Protein AF-A0A350X404-F1 (afdb_monomer_lite)

Structure (mmCIF, N/CA/C/O backbone):
data_AF-A0A350X404-F1
#
_entry.id   AF-A0A350X404-F1
#
loop_
_atom_site.group_PDB
_atom_site.id
_atom_site.type_symbol
_atom_site.label_atom_id
_atom_site.label_alt_id
_atom_site.label_comp_id
_atom_site.label_asym_id
_atom_site.label_entity_id
_atom_site.label_seq_id
_atom_site.pdbx_PDB_ins_code
_atom_site.Cartn_x
_atom_site.Cartn_y
_atom_site.Cartn_z
_atom_site.occupancy
_atom_site.B_iso_or_equiv
_atom_site.auth_seq_id
_atom_site.auth_comp_id
_atom_site.auth_asym_id
_atom_site.auth_atom_id
_atom_site.pdbx_PDB_model_num
ATOM 1 N N . MET A 1 1 ? -2.027 -9.258 37.786 1.00 50.06 1 MET A N 1
ATOM 2 C CA . MET A 1 1 ? -1.997 -10.696 37.434 1.00 50.06 1 MET A CA 1
ATOM 3 C C . MET A 1 1 ? -3.186 -11.003 36.528 1.00 50.06 1 MET A C 1
ATOM 5 O O . MET A 1 1 ? -4.304 -10.999 37.023 1.00 50.06 1 MET A O 1
ATOM 9 N N . LYS A 1 2 ? -2.981 -11.214 35.217 1.00 53.06 2 LYS A N 1
ATOM 10 C CA . LYS A 1 2 ? -4.030 -11.774 34.342 1.00 53.06 2 LYS A CA 1
ATOM 11 C C . LYS A 1 2 ? -4.307 -13.204 34.809 1.00 53.06 2 LYS A C 1
ATOM 13 O O . LYS A 1 2 ? -3.400 -14.031 34.846 1.00 53.06 2 LYS A O 1
ATOM 18 N N . THR A 1 3 ? -5.520 -13.465 35.278 1.00 65.88 3 THR A N 1
ATOM 19 C CA . THR A 1 3 ? -5.913 -14.762 35.831 1.00 65.88 3 THR A CA 1
ATOM 20 C C . THR A 1 3 ? -6.013 -15.766 34.684 1.00 65.88 3 THR A C 1
ATOM 22 O O . THR A 1 3 ? -6.766 -15.527 33.748 1.00 65.88 3 THR A O 1
ATOM 25 N N . GLN A 1 4 ? -5.325 -16.909 34.757 1.00 71.44 4 GLN A N 1
ATOM 26 C CA . GLN A 1 4 ? -5.387 -17.966 33.727 1.00 71.44 4 GLN A CA 1
ATOM 27 C C . GLN A 1 4 ? -6.828 -18.405 33.389 1.00 71.44 4 GLN A C 1
ATOM 29 O O . GLN A 1 4 ? -7.109 -18.836 32.275 1.00 71.44 4 GLN A O 1
ATOM 34 N N . LYS A 1 5 ? -7.769 -18.243 34.332 1.00 70.50 5 LYS A N 1
ATOM 35 C CA . LYS A 1 5 ? -9.211 -18.446 34.115 1.00 70.50 5 LYS A CA 1
ATOM 36 C C . LYS A 1 5 ? -9.834 -17.436 33.142 1.00 70.50 5 LYS A C 1
ATOM 38 O O . LYS A 1 5 ? -10.716 -17.814 32.383 1.00 70.50 5 LYS A O 1
ATOM 43 N N . TYR A 1 6 ? -9.380 -16.183 33.139 1.00 71.88 6 TYR A N 1
ATOM 44 C CA . TYR A 1 6 ? -9.849 -15.147 32.213 1.00 71.88 6 TYR A CA 1
ATOM 45 C C . TYR A 1 6 ? -9.406 -15.458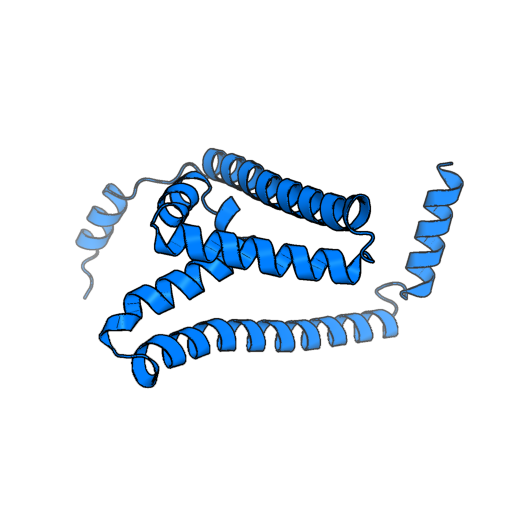 30.777 1.00 71.88 6 TYR A C 1
ATOM 47 O O . TYR A 1 6 ? -10.224 -15.445 29.860 1.00 71.88 6 TYR A O 1
ATOM 55 N N . ASP A 1 7 ? -8.151 -15.878 30.599 1.00 72.56 7 ASP A N 1
ATOM 56 C CA . ASP A 1 7 ? -7.623 -16.290 29.291 1.00 72.56 7 ASP A CA 1
ATOM 57 C C . ASP A 1 7 ? -8.320 -17.554 28.746 1.00 72.56 7 ASP A C 1
ATOM 59 O O . ASP A 1 7 ? -8.518 -17.695 27.539 1.00 72.56 7 ASP A O 1
ATOM 63 N N . GLN A 1 8 ? -8.749 -18.469 29.624 1.00 72.75 8 GLN A N 1
ATOM 64 C CA . GLN A 1 8 ? -9.519 -19.661 29.239 1.00 72.75 8 GLN A CA 1
ATOM 65 C C . GLN A 1 8 ? -10.952 -19.335 28.792 1.00 72.75 8 GLN A C 1
ATOM 67 O O . GLN A 1 8 ? -11.473 -19.999 27.897 1.00 72.75 8 GLN A O 1
ATOM 72 N N . ILE A 1 9 ? -11.585 -18.316 29.381 1.00 75.62 9 ILE A N 1
ATOM 73 C CA . ILE A 1 9 ? -12.919 -17.844 28.976 1.00 75.62 9 ILE A CA 1
ATOM 74 C C . ILE A 1 9 ? -12.845 -17.144 27.614 1.00 75.62 9 ILE A C 1
ATOM 76 O O . ILE A 1 9 ? -13.712 -17.380 26.768 1.00 75.62 9 ILE A O 1
ATOM 80 N N . LEU A 1 10 ? -11.785 -16.360 27.381 1.00 72.00 10 LEU A N 1
ATOM 81 C CA . LEU A 1 10 ? -11.515 -15.708 26.097 1.00 72.00 10 LEU A CA 1
ATOM 82 C C . LEU A 1 10 ? -11.287 -16.737 24.984 1.00 72.00 10 LEU A C 1
ATOM 84 O O . LEU A 1 10 ? -11.999 -16.715 23.984 1.00 72.00 10 LEU A O 1
ATOM 88 N N . LYS A 1 11 ? -10.410 -17.727 25.204 1.00 68.12 11 LYS A N 1
ATOM 89 C CA . LYS A 1 11 ? -10.173 -18.822 24.242 1.00 68.12 11 LYS A CA 1
ATOM 90 C C . LYS A 1 11 ? -11.422 -19.633 23.897 1.00 68.12 11 LYS A C 1
ATOM 92 O O . LYS A 1 11 ? -11.487 -20.221 22.822 1.00 68.12 11 LYS A O 1
ATOM 97 N N . LYS A 1 12 ? -12.407 -19.700 24.799 1.00 67.69 12 LYS A N 1
ATOM 98 C CA . LYS A 1 12 ? -13.672 -20.416 24.567 1.00 67.69 12 LYS A CA 1
ATOM 99 C C . LYS A 1 12 ? -14.635 -19.661 23.643 1.00 67.69 12 LYS A C 1
ATOM 101 O O . LYS A 1 12 ? -15.505 -20.298 23.061 1.00 67.69 12 LYS A O 1
ATOM 106 N N . HIS A 1 13 ? -14.476 -18.342 23.520 1.00 66.94 13 HIS A N 1
ATOM 107 C CA . HIS A 1 13 ? -15.307 -17.467 22.684 1.00 66.94 13 HIS A CA 1
ATOM 108 C C . HIS A 1 13 ? -14.569 -16.944 21.443 1.00 66.94 13 HIS A C 1
ATOM 110 O O . HIS A 1 13 ? -15.159 -16.235 20.630 1.00 66.94 13 HIS A O 1
ATOM 116 N N . GLU A 1 14 ? -13.297 -17.304 21.260 1.00 70.25 14 GLU A N 1
ATOM 117 C CA . GLU A 1 14 ? -12.566 -17.023 20.030 1.00 70.25 14 GLU A CA 1
ATOM 118 C C . GLU A 1 14 ? -13.142 -17.853 18.878 1.00 70.25 14 GLU A C 1
ATOM 120 O O . GLU A 1 14 ? -12.936 -19.065 18.762 1.00 70.25 14 GLU A O 1
ATOM 125 N N . LEU A 1 15 ? -13.872 -17.178 17.992 1.00 68.06 15 LEU A N 1
ATOM 126 C CA . LEU A 1 15 ? -14.265 -17.724 16.702 1.00 68.06 15 LEU A CA 1
ATOM 127 C C . LEU A 1 15 ? -12.989 -17.987 15.897 1.00 68.06 15 LEU A C 1
ATOM 129 O O . LEU A 1 15 ? -12.392 -17.055 15.361 1.00 68.06 15 LEU A O 1
ATOM 133 N N . LYS A 1 16 ? -12.554 -19.251 15.811 1.00 69.62 16 LYS A N 1
ATOM 134 C CA . LYS A 1 16 ? -11.438 -19.630 14.935 1.00 69.62 16 LYS A CA 1
ATOM 135 C C . LYS A 1 16 ? -11.803 -19.243 13.498 1.00 69.62 16 LYS A C 1
ATOM 137 O O . LYS A 1 16 ? -12.749 -19.816 12.948 1.00 69.62 16 LYS A O 1
ATOM 142 N N . PRO A 1 17 ? -11.094 -18.289 12.871 1.00 74.88 17 PRO A N 1
ATOM 143 C CA . PRO A 1 17 ? -11.409 -17.902 11.511 1.00 74.88 17 PRO A CA 1
ATOM 144 C C . PRO A 1 17 ? -11.116 -19.077 10.578 1.00 74.88 17 PRO A C 1
ATOM 146 O O . PRO A 1 17 ? -10.119 -19.784 10.723 1.00 74.88 17 PRO A O 1
ATOM 149 N N . ASN A 1 18 ? -11.982 -19.291 9.591 1.00 84.00 18 ASN A N 1
ATOM 150 C CA . ASN A 1 18 ? -11.724 -20.294 8.567 1.00 84.00 18 ASN A CA 1
ATOM 151 C C . ASN A 1 18 ? -10.638 -19.769 7.613 1.00 84.00 18 ASN A C 1
ATOM 153 O O . ASN A 1 18 ? -10.929 -19.029 6.671 1.00 84.00 18 ASN A O 1
ATOM 157 N N . TYR A 1 19 ? -9.383 -20.136 7.881 1.00 86.12 19 TYR A N 1
ATOM 158 C CA . TYR A 1 19 ? -8.208 -19.668 7.140 1.00 86.12 19 TYR A CA 1
ATOM 159 C C . TYR A 1 19 ? -8.301 -19.939 5.638 1.00 86.12 19 TYR A C 1
ATOM 161 O O . TYR A 1 19 ? -8.015 -19.047 4.845 1.00 86.12 19 TYR A O 1
ATOM 169 N N . PHE A 1 20 ? -8.770 -21.122 5.238 1.00 89.25 20 PHE A N 1
ATOM 170 C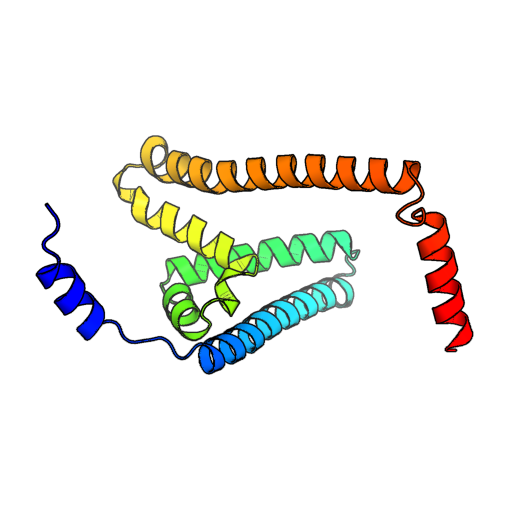 CA . PHE A 1 20 ? -8.883 -21.487 3.826 1.00 89.25 20 PHE A CA 1
ATOM 171 C C . PHE A 1 20 ? -9.903 -20.610 3.091 1.00 89.25 20 PHE A C 1
ATOM 173 O O . PHE A 1 20 ? -9.602 -20.030 2.047 1.00 89.25 20 PHE A O 1
ATOM 180 N N . LYS A 1 21 ? -11.092 -20.423 3.681 1.00 87.56 21 LYS A N 1
ATOM 181 C CA . LYS A 1 21 ? -12.119 -19.531 3.123 1.00 87.56 21 LYS A CA 1
ATOM 182 C C . LYS A 1 21 ? -11.610 -18.091 3.043 1.00 87.56 21 LYS A C 1
ATOM 184 O O . LYS A 1 21 ? -11.822 -17.420 2.041 1.00 87.56 21 LYS A O 1
ATOM 189 N N . ASN A 1 22 ? -10.926 -17.614 4.082 1.00 88.69 22 ASN A N 1
ATOM 190 C CA . ASN A 1 22 ? -10.376 -16.260 4.123 1.00 88.69 22 ASN A CA 1
ATOM 191 C C . ASN A 1 22 ? -9.288 -16.040 3.071 1.00 88.69 22 ASN A C 1
ATOM 193 O O . ASN A 1 22 ? -9.270 -14.981 2.447 1.00 88.69 22 ASN A O 1
ATOM 197 N N . MET A 1 23 ? -8.428 -17.033 2.855 1.00 90.75 23 MET A N 1
ATOM 198 C CA . MET A 1 23 ? -7.384 -16.998 1.838 1.00 90.75 23 MET A CA 1
ATOM 199 C C . MET A 1 23 ? -7.985 -16.890 0.436 1.00 90.75 23 MET A C 1
ATOM 201 O O . MET A 1 23 ? -7.623 -15.978 -0.301 1.00 90.75 23 MET A O 1
ATOM 205 N N . LEU A 1 24 ? -8.952 -17.750 0.095 1.00 93.19 24 LEU A N 1
ATOM 206 C CA . LEU A 1 24 ? -9.619 -17.715 -1.212 1.00 93.19 24 LEU A CA 1
ATOM 207 C C . LEU A 1 24 ? -10.340 -16.386 -1.456 1.00 93.19 24 LEU A C 1
ATOM 209 O O . LEU A 1 24 ? -10.198 -15.793 -2.522 1.00 93.19 24 LEU A O 1
ATOM 213 N N . THR A 1 25 ? -11.070 -15.887 -0.454 1.00 90.88 25 THR A N 1
ATOM 214 C CA . THR A 1 25 ? -11.720 -14.573 -0.536 1.00 90.88 25 THR A CA 1
ATOM 215 C C . THR A 1 25 ? -10.693 -13.457 -0.753 1.00 90.88 25 THR A C 1
ATOM 217 O O . THR A 1 25 ? -10.870 -12.630 -1.642 1.00 90.88 25 THR A O 1
ATOM 220 N N . SER A 1 26 ? -9.596 -13.458 0.008 1.00 92.06 26 SER A N 1
ATOM 221 C CA . SER A 1 26 ? -8.556 -12.426 -0.091 1.00 92.06 26 SER A CA 1
ATOM 222 C C . SER A 1 26 ? -7.849 -12.454 -1.446 1.00 92.06 26 SER A C 1
ATOM 224 O O . SER A 1 26 ? -7.616 -11.403 -2.034 1.00 92.06 26 SER A O 1
ATOM 226 N N . PHE A 1 27 ? -7.555 -13.647 -1.967 1.00 92.69 27 PHE A N 1
ATOM 227 C CA . PHE A 1 27 ? -6.968 -13.813 -3.293 1.00 92.69 27 PHE A CA 1
ATOM 228 C C . PHE A 1 27 ? -7.898 -13.283 -4.388 1.00 92.69 27 PHE A C 1
ATOM 230 O O . PHE A 1 27 ? -7.461 -12.519 -5.243 1.00 92.69 27 PHE A O 1
ATOM 237 N N . PHE A 1 28 ? -9.188 -13.632 -4.334 1.00 94.38 28 PHE A N 1
ATOM 238 C CA . PHE A 1 28 ? -10.157 -13.202 -5.338 1.00 94.38 28 PHE A CA 1
ATOM 239 C C . PHE A 1 28 ? -10.349 -11.682 -5.349 1.00 94.38 28 PHE A C 1
ATOM 241 O O . PHE A 1 28 ? -10.246 -11.060 -6.402 1.00 94.38 28 PHE A O 1
ATOM 248 N N . PHE A 1 29 ? -10.579 -11.064 -4.186 1.00 93.62 29 PHE A N 1
ATOM 249 C CA . PHE A 1 29 ? -10.775 -9.613 -4.114 1.00 93.62 29 PHE A CA 1
ATOM 250 C C . PHE A 1 29 ? -9.487 -8.830 -4.383 1.00 93.62 29 PHE A C 1
ATOM 252 O O . PHE A 1 29 ? -9.542 -7.810 -5.064 1.00 93.62 29 PHE A O 1
ATOM 259 N N . GLY A 1 30 ? -8.331 -9.319 -3.924 1.00 90.94 30 GLY A N 1
ATOM 260 C CA . GLY A 1 30 ? -7.040 -8.715 -4.259 1.00 90.94 30 GLY A CA 1
ATOM 261 C C . GLY A 1 30 ? -6.758 -8.777 -5.761 1.00 90.94 30 GLY A C 1
ATOM 262 O O . GLY A 1 30 ? -6.415 -7.766 -6.368 1.00 90.94 30 GLY A O 1
ATOM 263 N N . GLY A 1 31 ? -6.994 -9.938 -6.382 1.00 92.69 31 GLY A N 1
ATOM 264 C CA . GLY A 1 31 ? -6.895 -10.113 -7.829 1.00 92.69 31 GLY A CA 1
ATOM 265 C C . GLY A 1 31 ? -7.840 -9.186 -8.591 1.00 92.69 31 GLY A C 1
ATOM 266 O O . GLY A 1 31 ? -7.403 -8.505 -9.511 1.00 92.69 31 GLY A O 1
ATOM 267 N N . LEU A 1 32 ? -9.101 -9.083 -8.158 1.00 93.81 32 LEU A N 1
ATOM 268 C CA . LEU A 1 32 ? -10.095 -8.198 -8.766 1.00 93.81 32 LEU A CA 1
ATOM 269 C C . LEU A 1 32 ? -9.657 -6.727 -8.730 1.00 93.81 32 LEU A C 1
ATOM 271 O O . LEU A 1 32 ? -9.732 -6.048 -9.752 1.00 93.81 32 LEU A O 1
ATOM 275 N N . ILE A 1 33 ? -9.159 -6.241 -7.587 1.00 92.50 33 ILE A N 1
ATOM 276 C CA . ILE A 1 33 ? -8.650 -4.865 -7.451 1.00 92.50 33 ILE A CA 1
ATOM 277 C C . ILE A 1 33 ? -7.470 -4.634 -8.405 1.00 92.50 33 ILE A C 1
ATOM 279 O O . ILE A 1 33 ? -7.433 -3.621 -9.104 1.00 92.50 33 ILE A O 1
ATOM 283 N N . CYS A 1 34 ? -6.539 -5.586 -8.498 1.00 92.44 34 CYS A N 1
ATOM 284 C CA . CYS A 1 34 ? -5.413 -5.501 -9.428 1.00 92.44 34 CYS A CA 1
ATOM 285 C C . CYS A 1 34 ? -5.866 -5.503 -10.896 1.00 92.44 34 CYS A C 1
ATOM 287 O O . CYS A 1 34 ? -5.356 -4.719 -11.696 1.00 92.44 34 CYS A O 1
ATOM 289 N N . THR A 1 35 ? -6.845 -6.335 -11.261 1.00 95.00 35 THR A N 1
ATOM 290 C CA . THR A 1 35 ? -7.418 -6.357 -12.614 1.00 95.00 35 THR A CA 1
ATOM 291 C C . THR A 1 35 ? -8.098 -5.032 -12.954 1.00 95.00 35 THR A C 1
ATOM 293 O O . THR A 1 35 ? -7.924 -4.533 -14.064 1.00 95.00 35 THR A O 1
ATOM 296 N N . LEU A 1 36 ? -8.813 -4.420 -12.006 1.00 94.50 36 LEU A N 1
ATOM 297 C CA . LEU A 1 36 ? -9.403 -3.090 -12.188 1.00 94.50 36 LEU A CA 1
ATOM 298 C C . LEU A 1 36 ? -8.330 -2.008 -12.372 1.00 94.50 36 LEU A C 1
ATOM 300 O O . LEU A 1 36 ? -8.461 -1.169 -13.260 1.00 94.50 36 LEU A O 1
ATOM 304 N N . GLY A 1 37 ? -7.240 -2.057 -11.600 1.00 93.81 37 GLY A N 1
ATOM 305 C CA . GLY A 1 37 ? -6.094 -1.163 -11.790 1.00 93.81 37 GLY A CA 1
ATOM 306 C C . GLY A 1 37 ? -5.467 -1.316 -13.178 1.00 93.81 37 GLY A C 1
ATOM 307 O O . GLY A 1 37 ? -5.246 -0.331 -13.881 1.00 93.81 37 GLY A O 1
ATOM 308 N N . GLN A 1 38 ? -5.264 -2.554 -13.630 1.00 94.88 38 GLN A N 1
ATOM 309 C CA . GLN A 1 38 ? -4.746 -2.822 -14.970 1.00 94.88 38 GLN A CA 1
ATOM 310 C C . GLN A 1 38 ? -5.700 -2.327 -16.070 1.00 94.88 38 GLN A C 1
ATOM 312 O O . GLN A 1 38 ? -5.245 -1.785 -17.077 1.00 94.88 38 GLN A O 1
ATOM 317 N N . ALA A 1 39 ? -7.014 -2.464 -15.873 1.00 95.81 39 ALA A N 1
ATOM 318 C CA . ALA A 1 39 ? -8.017 -1.940 -16.794 1.00 95.81 39 ALA A CA 1
ATOM 319 C C . ALA A 1 39 ? -7.990 -0.403 -16.865 1.00 95.81 39 ALA A C 1
ATOM 321 O O . ALA A 1 39 ? -8.099 0.151 -17.957 1.00 95.81 39 ALA A O 1
ATOM 322 N N . LEU A 1 40 ? -7.785 0.288 -15.737 1.00 94.69 40 LEU A N 1
ATOM 323 C CA . LEU A 1 40 ? -7.610 1.745 -15.708 1.00 94.69 40 LEU A CA 1
ATOM 324 C C . LEU A 1 40 ? -6.355 2.183 -16.466 1.00 94.69 40 LEU A C 1
ATOM 326 O O . LEU A 1 40 ? -6.434 3.094 -17.285 1.00 94.69 40 LEU A O 1
ATOM 330 N N . ILE A 1 41 ? -5.220 1.505 -16.262 1.00 95.06 41 ILE A N 1
ATOM 331 C CA . ILE A 1 41 ? -3.989 1.781 -17.021 1.00 95.06 41 ILE A CA 1
ATOM 332 C C . ILE A 1 41 ? -4.241 1.605 -18.522 1.00 95.06 41 ILE A C 1
ATOM 334 O O . ILE A 1 41 ? -3.917 2.492 -19.310 1.00 95.06 41 ILE A O 1
ATOM 338 N N . ALA A 1 42 ? -4.855 0.488 -18.923 1.00 95.12 42 ALA A N 1
ATOM 339 C CA . ALA A 1 42 ? -5.182 0.231 -20.322 1.00 95.12 42 ALA A CA 1
ATOM 340 C C . ALA A 1 42 ? -6.113 1.312 -20.894 1.00 95.12 42 ALA A C 1
ATOM 342 O O . ALA A 1 42 ? -5.918 1.763 -22.021 1.00 95.12 42 ALA A O 1
ATOM 343 N N . LEU A 1 43 ? -7.089 1.780 -20.113 1.00 95.56 43 LEU A N 1
ATOM 344 C CA . LEU A 1 43 ? -7.976 2.870 -20.502 1.00 95.56 43 LEU A CA 1
ATOM 345 C C . LEU A 1 43 ? -7.205 4.180 -20.705 1.00 95.56 43 LEU A C 1
ATOM 347 O O . LEU A 1 43 ? -7.405 4.832 -21.728 1.00 95.56 43 LEU A O 1
ATOM 351 N N . TYR A 1 44 ? -6.300 4.553 -19.798 1.00 94.50 44 TYR A N 1
ATOM 352 C CA . TYR A 1 44 ? -5.486 5.765 -19.947 1.00 94.50 44 TYR A CA 1
ATOM 353 C C . TYR A 1 44 ? -4.568 5.711 -21.169 1.00 94.50 44 TYR A C 1
ATOM 355 O O . TYR A 1 44 ? -4.477 6.689 -21.909 1.00 94.50 44 TYR A O 1
ATOM 363 N N . ILE A 1 45 ? -3.959 4.558 -21.440 1.00 94.44 45 ILE A N 1
ATOM 364 C CA . ILE A 1 45 ? -3.112 4.373 -22.622 1.00 94.44 45 ILE A CA 1
ATOM 365 C C . ILE A 1 45 ? -3.958 4.434 -23.903 1.00 94.44 45 ILE A C 1
ATOM 367 O O . ILE A 1 45 ? -3.657 5.201 -24.811 1.00 94.44 45 ILE A O 1
ATOM 371 N N . HIS A 1 46 ? -5.048 3.665 -23.987 1.00 92.75 46 HIS A N 1
ATOM 372 C CA . HIS A 1 46 ? -5.809 3.522 -25.233 1.00 92.75 46 HIS A CA 1
ATOM 373 C C . HIS A 1 46 ? -6.753 4.687 -25.541 1.00 92.75 46 HIS A C 1
ATOM 375 O O . HIS A 1 46 ? -7.009 4.958 -26.712 1.00 92.75 46 HIS A O 1
ATOM 381 N N . LYS A 1 47 ? -7.321 5.349 -24.526 1.00 91.69 47 LYS A N 1
ATOM 382 C CA . LYS A 1 47 ? -8.277 6.453 -24.725 1.00 91.69 47 LYS A CA 1
ATOM 383 C C . LYS A 1 47 ? -7.628 7.826 -24.675 1.00 91.69 47 LYS A C 1
ATOM 385 O O . LYS A 1 47 ? -8.097 8.716 -25.375 1.00 91.69 47 LYS A O 1
ATOM 390 N N . PHE A 1 48 ? -6.588 7.996 -23.863 1.00 88.69 48 PHE A N 1
ATOM 391 C CA . PHE A 1 48 ? -5.958 9.297 -23.643 1.00 88.69 48 PHE A CA 1
ATOM 392 C C . PHE A 1 48 ? -4.531 9.382 -24.200 1.00 88.69 48 PHE A C 1
ATOM 394 O O . PHE A 1 48 ? -3.968 10.470 -24.234 1.00 88.69 48 PHE A O 1
ATOM 401 N N . GLY A 1 49 ? -3.960 8.271 -24.681 1.00 90.62 49 GLY A N 1
ATOM 402 C CA . GLY A 1 49 ? -2.651 8.264 -25.338 1.00 90.62 49 GLY A CA 1
ATOM 403 C C . GLY A 1 49 ? -1.472 8.487 -24.390 1.00 90.62 49 GLY A C 1
ATOM 404 O O . GLY A 1 49 ? -0.394 8.854 -24.849 1.00 90.62 49 GLY A O 1
ATOM 405 N N . PHE A 1 50 ? -1.662 8.292 -23.082 1.00 91.38 50 PHE A N 1
ATOM 406 C CA . PHE A 1 50 ? -0.578 8.432 -22.111 1.00 91.38 50 PHE A CA 1
ATOM 407 C C . PHE A 1 50 ? 0.469 7.328 -22.272 1.00 91.38 50 PHE A C 1
ATOM 409 O O . PHE A 1 50 ? 0.150 6.182 -22.603 1.00 91.38 50 PHE A O 1
ATOM 416 N N . VAL A 1 51 ? 1.723 7.666 -21.966 1.00 93.31 51 VAL A N 1
ATOM 417 C CA . VAL A 1 51 ? 2.782 6.670 -21.777 1.00 93.31 51 VAL A CA 1
ATOM 418 C C . VAL A 1 51 ? 2.506 5.838 -20.522 1.00 93.31 51 VAL A C 1
ATOM 420 O O . VAL A 1 51 ? 1.771 6.255 -19.622 1.00 93.31 51 VAL A O 1
ATOM 423 N N . LYS A 1 52 ? 3.059 4.624 -20.466 1.00 89.50 52 LYS A N 1
ATOM 424 C CA . LYS A 1 52 ? 2.722 3.629 -19.438 1.00 89.50 52 LYS A CA 1
ATOM 425 C C . LYS A 1 52 ? 3.021 4.125 -18.022 1.00 89.50 52 LYS A C 1
ATOM 427 O O . LYS A 1 52 ? 2.258 3.834 -17.099 1.00 89.50 52 LYS A O 1
ATOM 432 N N . GLU A 1 53 ? 4.112 4.859 -17.856 1.00 91.94 53 GLU A N 1
ATOM 433 C CA . GLU A 1 53 ? 4.549 5.439 -16.589 1.00 91.94 53 GLU A CA 1
ATOM 434 C C . GLU A 1 53 ? 3.504 6.438 -16.071 1.00 91.94 53 GLU A C 1
ATOM 436 O O . GLU A 1 53 ? 2.982 6.268 -14.967 1.00 91.94 53 GLU A O 1
ATOM 441 N N . ASP A 1 54 ? 3.101 7.395 -16.910 1.00 94.38 54 ASP A N 1
ATOM 442 C CA . ASP A 1 54 ? 2.092 8.408 -16.577 1.00 94.38 54 ASP A CA 1
ATOM 443 C C . ASP A 1 54 ? 0.714 7.784 -16.330 1.00 94.38 54 ASP A C 1
ATOM 445 O O . ASP A 1 54 ? 0.031 8.118 -15.361 1.00 94.38 54 ASP A O 1
ATOM 449 N N . ALA A 1 55 ? 0.315 6.815 -17.160 1.00 94.62 55 ALA A N 1
ATOM 450 C CA . ALA A 1 55 ? -0.929 6.071 -16.985 1.00 94.62 55 ALA A CA 1
ATOM 451 C C . ALA A 1 55 ? -0.971 5.319 -15.643 1.00 94.62 55 ALA A C 1
ATOM 453 O O . ALA A 1 55 ? -2.018 5.250 -14.995 1.00 94.62 55 ALA A O 1
ATOM 454 N N . SER A 1 56 ? 0.167 4.776 -15.203 1.00 93.31 56 SER A N 1
ATOM 455 C CA . SER A 1 56 ? 0.284 4.083 -13.916 1.00 93.31 56 SER A CA 1
ATOM 456 C C . SER A 1 56 ? 0.165 5.056 -12.743 1.00 93.31 56 SER A C 1
ATOM 458 O O . SER A 1 56 ? -0.537 4.758 -11.776 1.00 93.31 56 SER A O 1
ATOM 460 N N . LEU A 1 57 ? 0.778 6.240 -12.841 1.00 94.75 57 LEU A N 1
ATOM 461 C CA . LEU A 1 57 ? 0.632 7.303 -11.842 1.00 94.75 57 LEU A CA 1
ATOM 462 C C . LEU A 1 57 ? -0.822 7.790 -11.746 1.00 94.75 57 LEU A C 1
ATOM 464 O O . LEU A 1 57 ? -1.368 7.887 -10.646 1.00 94.75 57 LEU A O 1
ATOM 468 N N . LEU A 1 58 ? -1.481 8.024 -12.884 1.00 95.25 58 LEU A N 1
ATOM 469 C CA . LEU A 1 58 ? -2.891 8.427 -12.935 1.00 95.25 58 LEU A CA 1
ATOM 470 C C . LEU A 1 58 ? -3.827 7.360 -12.361 1.00 95.25 58 LEU A C 1
ATOM 472 O O . LEU A 1 58 ? -4.785 7.692 -11.658 1.00 95.25 58 LEU A O 1
ATOM 476 N N . MET A 1 59 ? -3.544 6.080 -12.611 1.00 95.94 59 MET A N 1
ATOM 477 C CA . MET A 1 59 ? -4.272 4.974 -11.992 1.00 95.94 59 MET A CA 1
ATOM 478 C C . MET A 1 59 ? -4.125 4.993 -10.473 1.00 95.94 59 MET A C 1
ATOM 480 O O . MET A 1 59 ? -5.140 4.935 -9.779 1.00 95.94 59 MET A O 1
ATOM 484 N N . LEU A 1 60 ? -2.902 5.143 -9.950 1.00 95.69 60 LEU A N 1
ATOM 485 C CA . LEU A 1 60 ? -2.665 5.211 -8.506 1.00 95.69 60 LEU A CA 1
ATOM 486 C C . LEU A 1 60 ? -3.448 6.359 -7.862 1.00 95.69 60 LEU A C 1
ATOM 488 O O . LEU A 1 60 ? -4.155 6.135 -6.881 1.00 95.69 60 LEU A O 1
ATOM 492 N N . VAL A 1 61 ? -3.376 7.564 -8.435 1.00 96.25 61 VAL A N 1
ATOM 493 C CA . VAL A 1 61 ? -4.110 8.737 -7.930 1.00 96.25 61 VAL A CA 1
ATOM 494 C C . VAL A 1 61 ? -5.617 8.486 -7.943 1.00 96.25 61 VAL A C 1
ATOM 496 O O . VAL A 1 61 ? -6.293 8.750 -6.951 1.00 96.25 61 VAL A O 1
ATOM 499 N N . THR A 1 62 ? -6.142 7.928 -9.034 1.00 96.12 62 THR A N 1
ATOM 500 C CA . THR A 1 62 ? -7.576 7.643 -9.189 1.00 96.12 62 THR A CA 1
ATOM 501 C C . THR A 1 62 ? -8.065 6.615 -8.175 1.00 96.12 62 THR A C 1
ATOM 503 O O . THR A 1 62 ? -9.099 6.815 -7.541 1.00 96.12 62 THR A O 1
ATOM 506 N N . VAL A 1 63 ? -7.313 5.531 -7.982 1.00 95.62 63 VAL A N 1
ATOM 507 C CA . VAL A 1 63 ? -7.643 4.467 -7.027 1.00 95.62 63 VAL A CA 1
ATOM 508 C C . VAL A 1 63 ? -7.564 4.973 -5.587 1.00 95.62 63 VAL A C 1
ATOM 510 O O . VAL A 1 63 ? -8.458 4.672 -4.794 1.00 95.62 63 VAL A O 1
ATOM 513 N N . ILE A 1 64 ? -6.542 5.766 -5.247 1.00 96.12 64 ILE A N 1
ATOM 514 C CA . ILE A 1 64 ? -6.416 6.393 -3.924 1.00 96.12 64 ILE A CA 1
ATOM 515 C C . ILE A 1 64 ? -7.601 7.326 -3.679 1.00 96.12 64 ILE A C 1
ATOM 517 O O . ILE A 1 64 ? -8.273 7.183 -2.665 1.00 96.12 64 ILE A O 1
ATOM 521 N N . LEU A 1 65 ? -7.910 8.224 -4.618 1.00 96.88 65 LEU A N 1
ATOM 522 C CA . LEU A 1 65 ? -9.020 9.169 -4.489 1.00 96.88 65 LEU A CA 1
ATOM 523 C C . LEU A 1 65 ? -10.366 8.452 -4.330 1.00 96.88 65 LEU A C 1
ATOM 525 O O . LEU A 1 65 ? -11.127 8.767 -3.416 1.00 96.88 65 LEU A O 1
ATOM 529 N N . ALA A 1 66 ? -10.648 7.474 -5.194 1.00 96.06 66 ALA A N 1
ATOM 530 C CA . ALA A 1 66 ? -11.875 6.689 -5.128 1.00 96.06 66 ALA A CA 1
ATOM 531 C C . ALA A 1 66 ? -11.992 5.952 -3.789 1.00 96.06 66 ALA A C 1
ATOM 533 O O . ALA A 1 66 ? -13.056 5.966 -3.171 1.00 96.06 66 ALA A O 1
ATOM 534 N N . THR A 1 67 ? -10.893 5.362 -3.312 1.00 95.62 67 THR A N 1
ATOM 535 C CA . THR A 1 67 ? -10.861 4.690 -2.010 1.00 95.62 67 THR A CA 1
ATOM 536 C C . THR A 1 67 ? -11.138 5.673 -0.882 1.00 95.62 67 THR A C 1
ATOM 538 O O . THR A 1 67 ? -12.052 5.433 -0.107 1.00 95.62 67 THR A O 1
ATOM 541 N N . SER A 1 68 ? -10.447 6.813 -0.834 1.00 96.12 68 SER A N 1
ATOM 542 C CA . SER A 1 68 ? -10.640 7.828 0.206 1.00 96.12 68 SER A CA 1
ATOM 543 C C . SER A 1 68 ? -12.079 8.354 0.259 1.00 96.12 68 SER A C 1
ATOM 545 O O . SER A 1 68 ? -12.634 8.535 1.341 1.00 96.12 68 SER A O 1
ATOM 547 N N . ILE A 1 69 ? -12.728 8.551 -0.895 1.00 96.88 69 ILE A N 1
ATOM 548 C CA . ILE A 1 69 ? -14.148 8.936 -0.948 1.00 96.88 69 ILE A CA 1
ATOM 549 C C . ILE A 1 69 ? -15.028 7.815 -0.381 1.00 96.88 69 ILE A C 1
ATOM 551 O O . ILE A 1 69 ? -15.876 8.072 0.472 1.00 96.88 69 ILE A O 1
ATOM 555 N N . LEU A 1 70 ? -14.823 6.568 -0.815 1.00 94.81 70 LEU A N 1
ATOM 556 C CA . LEU A 1 70 ? -15.598 5.421 -0.331 1.00 94.81 70 LEU A CA 1
ATOM 557 C C . LEU A 1 70 ? -15.390 5.156 1.169 1.00 94.81 70 LEU A C 1
ATOM 559 O O . LEU A 1 70 ? -16.335 4.741 1.841 1.00 94.81 70 LEU A O 1
ATOM 563 N N . THR A 1 71 ? -14.191 5.407 1.697 1.00 95.69 71 THR A N 1
ATOM 564 C CA . THR A 1 71 ? -13.878 5.364 3.132 1.00 95.69 71 THR A CA 1
ATOM 565 C C . THR A 1 71 ? -14.610 6.470 3.880 1.00 95.69 71 THR A C 1
ATOM 567 O O . THR A 1 71 ? -15.273 6.194 4.873 1.00 95.69 71 THR A O 1
ATOM 570 N N . GLY A 1 72 ? -14.580 7.708 3.375 1.00 93.62 72 GLY A N 1
ATOM 571 C CA . GLY A 1 72 ? -15.318 8.829 3.968 1.00 93.62 72 GLY A CA 1
ATOM 572 C C . GLY A 1 72 ? -16.834 8.621 4.014 1.00 93.62 72 GLY A C 1
ATOM 573 O O . GLY A 1 72 ? -17.492 9.119 4.923 1.00 93.62 72 GLY A O 1
ATOM 574 N N . LEU A 1 73 ? -17.382 7.848 3.072 1.00 94.56 73 LEU A N 1
ATOM 575 C CA . LEU A 1 73 ? -18.789 7.434 3.052 1.00 94.56 73 LEU A CA 1
ATOM 576 C C . LEU A 1 73 ? -19.081 6.182 3.906 1.00 94.56 73 LEU A C 1
ATOM 578 O O . LEU A 1 73 ? -20.234 5.767 3.993 1.00 94.56 73 LEU A O 1
ATOM 582 N N . GLY A 1 74 ? -18.065 5.546 4.498 1.00 91.19 74 GLY A N 1
ATOM 583 C CA . GLY A 1 74 ? -18.194 4.316 5.293 1.00 91.19 74 GLY A CA 1
ATOM 584 C C . GLY A 1 74 ? -18.472 3.043 4.479 1.00 91.19 74 GLY A C 1
ATOM 585 O O . GLY A 1 74 ? -18.704 1.973 5.042 1.00 91.19 74 GLY A O 1
ATOM 586 N N . VAL A 1 75 ? -18.454 3.120 3.145 1.00 91.50 75 VAL A N 1
ATOM 587 C CA . VAL A 1 75 ? -18.716 1.972 2.259 1.00 91.50 75 VAL A CA 1
ATOM 588 C C . VAL A 1 75 ? -17.489 1.068 2.170 1.00 91.50 75 VAL A C 1
ATOM 590 O O . VAL A 1 75 ? -17.620 -0.159 2.165 1.00 91.50 75 VAL A O 1
ATOM 593 N N . TYR A 1 76 ? -16.293 1.663 2.128 1.00 89.94 76 TYR A N 1
ATOM 594 C CA . TYR A 1 76 ? -15.056 0.903 1.967 1.00 89.94 76 TYR A CA 1
ATOM 595 C C . TYR A 1 76 ? -14.759 0.009 3.178 1.00 89.94 76 TYR A C 1
ATOM 597 O O . TYR A 1 76 ? -14.327 -1.127 2.999 1.00 89.94 76 TYR A O 1
ATOM 605 N N . ASP A 1 77 ? -15.059 0.454 4.400 1.00 85.88 77 ASP A N 1
ATOM 606 C CA . ASP A 1 77 ? -14.835 -0.351 5.609 1.00 85.88 77 ASP A CA 1
ATOM 607 C C . ASP A 1 77 ? -15.723 -1.608 5.648 1.00 85.88 77 ASP A C 1
ATOM 609 O O . ASP A 1 77 ? -15.280 -2.683 6.061 1.00 85.88 77 ASP A O 1
ATOM 613 N N . ASN A 1 78 ? -16.958 -1.518 5.141 1.00 86.75 78 ASN A N 1
ATOM 614 C CA . ASN A 1 78 ? -17.851 -2.672 4.987 1.00 86.75 78 ASN A CA 1
ATOM 615 C C . ASN A 1 78 ? -17.356 -3.630 3.898 1.00 86.75 78 ASN A C 1
ATOM 617 O O . ASN A 1 78 ? -17.343 -4.848 4.088 1.00 86.75 78 ASN A O 1
ATOM 621 N N . PHE A 1 79 ? -16.900 -3.086 2.767 1.00 87.12 79 PHE A N 1
ATOM 622 C CA . PHE A 1 79 ? -16.269 -3.879 1.715 1.00 87.12 79 PHE A CA 1
ATOM 623 C C . PHE A 1 79 ? -15.011 -4.592 2.229 1.00 87.12 79 PHE A C 1
ATOM 625 O O . PHE A 1 79 ? -14.824 -5.781 1.965 1.00 87.12 79 PHE A O 1
ATOM 632 N N . GLY A 1 80 ? -14.187 -3.907 3.023 1.00 83.50 80 GLY A N 1
ATOM 633 C CA . GLY A 1 80 ? -12.953 -4.452 3.576 1.00 83.50 80 GLY A CA 1
ATOM 634 C C . GLY A 1 80 ? -13.174 -5.638 4.511 1.00 83.50 80 GLY A C 1
ATOM 635 O O . GLY A 1 80 ? -12.414 -6.605 4.475 1.00 83.50 80 GLY A O 1
ATOM 636 N N . GLN A 1 81 ? -14.263 -5.645 5.281 1.00 85.88 81 GLN A N 1
ATOM 637 C CA . GLN A 1 81 ? -14.633 -6.797 6.113 1.00 85.88 81 GLN A CA 1
ATOM 638 C C . GLN A 1 81 ? -14.960 -8.047 5.278 1.00 85.88 81 GLN A C 1
ATOM 640 O O . GLN A 1 81 ? -14.668 -9.174 5.691 1.00 85.88 81 GLN A O 1
ATOM 645 N N . ILE A 1 82 ? -15.526 -7.860 4.082 1.00 86.69 82 ILE A N 1
ATOM 646 C CA . ILE A 1 82 ? -15.854 -8.947 3.151 1.00 86.69 82 ILE A CA 1
ATOM 647 C C . ILE A 1 82 ? -14.594 -9.407 2.410 1.00 86.69 82 ILE A C 1
ATOM 649 O O . ILE A 1 82 ? -14.320 -10.607 2.345 1.00 86.69 82 ILE A O 1
ATOM 653 N N . ALA A 1 83 ? -13.816 -8.457 1.887 1.00 86.19 83 ALA A N 1
ATOM 654 C CA . ALA A 1 83 ? -12.610 -8.699 1.101 1.00 86.19 83 ALA A CA 1
ATOM 655 C C . ALA A 1 83 ? -11.408 -9.173 1.942 1.00 86.19 83 ALA A C 1
ATOM 657 O O . ALA A 1 83 ? -10.476 -9.777 1.401 1.00 86.19 83 ALA A O 1
ATOM 658 N N . LYS A 1 84 ? -11.452 -8.978 3.267 1.00 86.69 84 LYS A N 1
ATOM 659 C CA . LYS A 1 84 ? -10.431 -9.399 4.238 1.00 86.69 84 LYS A CA 1
ATOM 660 C C . LYS A 1 84 ? -9.057 -8.845 3.855 1.00 86.69 84 LYS A C 1
ATOM 662 O O . LYS A 1 84 ? -8.929 -7.670 3.529 1.00 86.69 84 LYS A O 1
ATOM 667 N N . ALA A 1 85 ? -8.014 -9.677 3.861 1.00 86.44 85 ALA A N 1
ATOM 668 C CA . ALA A 1 85 ? -6.673 -9.237 3.491 1.00 86.44 85 ALA A CA 1
ATOM 669 C C . ALA A 1 85 ? -6.594 -8.763 2.025 1.00 86.44 85 ALA A C 1
ATOM 671 O O . ALA A 1 85 ? -5.707 -7.985 1.685 1.00 86.44 85 ALA A O 1
ATOM 672 N N . GLY A 1 86 ? -7.540 -9.166 1.168 1.00 85.56 86 GLY A N 1
ATOM 673 C CA . GLY A 1 86 ? -7.564 -8.816 -0.253 1.00 85.56 86 GLY A CA 1
ATOM 674 C C . GLY A 1 86 ? -7.731 -7.324 -0.540 1.00 85.56 86 GLY A C 1
ATOM 675 O O . GLY A 1 86 ? -7.176 -6.843 -1.518 1.00 85.56 86 GLY A O 1
ATOM 676 N N . SER A 1 87 ? -8.433 -6.575 0.314 1.00 88.19 87 SER A N 1
ATOM 677 C CA . SER A 1 87 ? -8.567 -5.112 0.192 1.00 88.19 87 SER A CA 1
ATOM 678 C C . SER A 1 87 ? -7.529 -4.333 1.001 1.00 88.19 87 SER A C 1
ATOM 680 O O . SER A 1 87 ? -7.456 -3.112 0.874 1.00 88.19 87 SER A O 1
ATOM 682 N N . PHE A 1 88 ? -6.773 -5.018 1.864 1.00 84.88 88 PHE A N 1
ATOM 683 C CA . PHE A 1 88 ? -5.747 -4.425 2.723 1.00 84.88 88 PHE A CA 1
ATOM 684 C C . PHE A 1 88 ? -4.360 -4.430 2.067 1.00 84.88 88 PHE A C 1
ATOM 686 O O . PHE A 1 88 ? -3.610 -3.475 2.222 1.00 84.88 88 PHE A O 1
ATOM 693 N N . VAL A 1 89 ? -4.022 -5.500 1.339 1.00 87.38 89 VAL A N 1
ATOM 694 C CA . VAL A 1 89 ? -2.710 -5.667 0.687 1.00 87.38 89 VAL A CA 1
ATOM 695 C C . VAL A 1 89 ? -2.463 -4.668 -0.460 1.00 87.38 89 VAL A C 1
ATOM 697 O O . VAL A 1 89 ? -1.339 -4.174 -0.560 1.00 87.38 89 VAL A O 1
ATOM 700 N N . PRO A 1 90 ? -3.440 -4.346 -1.335 1.00 90.50 90 PRO A N 1
ATOM 701 C CA . PRO A 1 90 ? -3.248 -3.338 -2.378 1.00 90.50 90 PRO A CA 1
ATOM 702 C C . PRO A 1 90 ? -3.133 -1.914 -1.812 1.00 90.50 90 PRO A C 1
ATOM 704 O O . PRO A 1 90 ? -3.476 -1.654 -0.659 1.00 90.50 90 PRO A O 1
ATOM 707 N N . ILE A 1 91 ? -2.747 -0.952 -2.661 1.00 91.56 91 ILE A N 1
ATOM 708 C CA . ILE A 1 91 ? -2.628 0.476 -2.291 1.00 91.56 91 ILE A CA 1
ATOM 709 C C . ILE A 1 91 ? -3.924 1.070 -1.705 1.00 91.56 91 ILE A C 1
ATOM 711 O O . ILE A 1 91 ? -3.889 2.026 -0.932 1.00 91.56 91 ILE A O 1
ATOM 715 N N . THR A 1 92 ? -5.072 0.469 -2.024 1.00 94.12 92 THR A N 1
ATOM 716 C CA . THR A 1 92 ? -6.384 0.827 -1.481 1.00 94.12 92 THR A CA 1
ATOM 717 C C . THR A 1 92 ? -6.452 0.638 0.040 1.00 94.12 92 THR A C 1
ATOM 719 O O . THR A 1 92 ? -7.043 1.457 0.736 1.00 94.12 92 THR A O 1
ATOM 722 N N . GLY A 1 93 ? -5.791 -0.382 0.596 1.00 92.44 93 GLY A N 1
ATOM 723 C CA . GLY A 1 93 ? -5.724 -0.591 2.044 1.00 92.44 93 GLY A CA 1
ATOM 724 C C . GLY A 1 93 ? -5.012 0.552 2.762 1.00 92.44 93 GLY A C 1
ATOM 725 O O . GLY A 1 93 ? -5.507 1.064 3.765 1.00 92.44 93 GLY A O 1
ATOM 726 N N . PHE A 1 94 ? -3.896 1.013 2.194 1.00 92.44 94 PHE A N 1
ATOM 727 C CA . PHE A 1 94 ? -3.159 2.168 2.706 1.00 92.44 94 PHE A CA 1
ATOM 728 C C . PHE A 1 94 ? -3.987 3.460 2.627 1.00 92.44 94 PHE A C 1
ATOM 730 O O . PHE A 1 94 ? -4.054 4.205 3.606 1.00 92.44 94 PHE A O 1
ATOM 737 N N . ALA A 1 95 ? -4.674 3.697 1.503 1.00 95.12 95 ALA A N 1
ATOM 738 C CA . ALA A 1 95 ? -5.567 4.846 1.341 1.00 95.12 95 ALA A CA 1
ATOM 739 C C . ALA A 1 95 ? -6.727 4.837 2.355 1.00 95.12 95 ALA A C 1
ATOM 741 O O . ALA A 1 95 ? -7.043 5.882 2.929 1.00 95.12 95 ALA A O 1
ATOM 742 N N . ASN A 1 96 ? -7.309 3.662 2.629 1.00 95.19 96 ASN A N 1
ATOM 743 C CA . ASN A 1 96 ? -8.338 3.502 3.655 1.00 95.19 96 ASN A CA 1
ATOM 744 C C . ASN A 1 96 ? -7.794 3.868 5.036 1.00 95.19 96 ASN A C 1
ATOM 746 O O . ASN A 1 96 ? -8.344 4.742 5.692 1.00 95.19 96 ASN A O 1
ATOM 750 N N . SER A 1 97 ? -6.673 3.271 5.455 1.00 93.75 97 SER A N 1
ATOM 751 C CA . SER A 1 97 ? -6.094 3.523 6.781 1.00 93.75 97 SER A CA 1
ATOM 752 C C . SER A 1 97 ? -5.711 4.987 7.007 1.00 93.75 97 SER A C 1
ATOM 754 O O . SER A 1 97 ? -5.949 5.507 8.095 1.00 93.75 97 SER A O 1
ATOM 756 N N . LEU A 1 98 ? -5.156 5.670 5.997 1.00 95.31 98 LEU A N 1
ATOM 757 C CA . LEU A 1 98 ? -4.883 7.108 6.085 1.00 95.31 98 LEU A CA 1
ATOM 758 C C . LEU A 1 98 ? -6.174 7.919 6.218 1.00 95.31 98 LEU A C 1
ATOM 760 O O . LEU A 1 98 ? -6.272 8.780 7.090 1.00 95.31 98 LEU A O 1
ATOM 764 N N . THR A 1 99 ? -7.171 7.638 5.378 1.00 96.00 99 THR A N 1
ATOM 765 C CA . THR A 1 99 ? -8.438 8.377 5.397 1.00 96.00 99 THR A CA 1
ATOM 766 C C . THR A 1 99 ? -9.191 8.167 6.709 1.00 96.00 99 THR A C 1
ATOM 768 O O . THR A 1 99 ? -9.626 9.141 7.318 1.00 96.00 99 THR A O 1
ATOM 771 N N . SER A 1 100 ? -9.270 6.932 7.211 1.00 94.88 100 SER A N 1
ATOM 772 C CA . SER A 1 100 ? -9.860 6.630 8.518 1.00 94.88 100 SER A CA 1
ATOM 773 C C . SER A 1 100 ? -9.109 7.332 9.654 1.00 94.88 100 SER A C 1
ATOM 775 O O . SER A 1 100 ? -9.744 7.910 10.530 1.00 94.88 100 SER A O 1
ATOM 777 N N . ALA A 1 101 ? -7.769 7.365 9.622 1.00 94.69 101 ALA A N 1
ATOM 778 C CA . ALA A 1 101 ? -6.975 8.083 10.623 1.00 94.69 101 ALA A CA 1
ATOM 779 C C . ALA A 1 101 ? -7.247 9.597 10.604 1.00 94.69 101 ALA A C 1
ATOM 781 O O . ALA A 1 101 ? -7.341 10.220 11.663 1.00 94.69 101 ALA A O 1
ATOM 782 N N . ALA A 1 102 ? -7.414 10.190 9.420 1.00 95.44 102 ALA A N 1
ATOM 783 C CA . ALA A 1 102 ? -7.786 11.597 9.281 1.00 95.44 102 ALA A CA 1
ATOM 784 C C . ALA A 1 102 ? -9.206 11.886 9.797 1.00 95.44 102 ALA A C 1
ATOM 786 O O . ALA A 1 102 ? -9.434 12.929 10.408 1.00 95.44 102 ALA A O 1
ATOM 787 N N . LEU A 1 103 ? -10.159 10.979 9.565 1.00 95.38 103 LEU A N 1
ATOM 788 C CA . LEU A 1 103 ? -11.539 11.129 10.033 1.00 95.38 103 LEU A CA 1
ATOM 789 C C . LEU A 1 103 ? -11.644 11.006 11.557 1.00 95.38 103 LEU A C 1
ATOM 791 O O . LEU A 1 103 ? -12.312 11.828 12.181 1.00 95.38 103 LEU A O 1
ATOM 795 N N . GLU A 1 104 ? -10.947 10.036 12.151 1.00 94.12 104 GLU A N 1
ATOM 796 C CA . GLU A 1 104 ? -10.951 9.795 13.599 1.00 94.12 104 GLU A CA 1
ATOM 797 C C . GLU A 1 104 ? -10.292 10.950 14.367 1.00 94.12 104 GLU A C 1
ATOM 799 O O . GLU A 1 104 ? -10.849 11.486 15.322 1.00 94.12 104 GLU A O 1
ATOM 804 N N . SER A 1 105 ? -9.130 11.414 13.894 1.00 94.81 105 SER A N 1
ATOM 805 C CA . SER A 1 105 ? -8.369 12.497 14.537 1.00 94.81 105 SER A CA 1
ATOM 806 C C . SER A 1 105 ? -8.896 13.904 14.233 1.00 94.81 105 SER A C 1
ATOM 808 O O . SER A 1 105 ? -8.296 14.905 14.627 1.00 94.81 105 SER A O 1
ATOM 810 N N . ARG A 1 106 ? -10.046 14.025 13.559 1.00 93.75 106 ARG A N 1
ATOM 811 C CA . ARG A 1 106 ? -10.653 15.321 13.222 1.00 93.75 106 ARG A CA 1
ATOM 812 C C . ARG A 1 106 ? -11.004 16.147 14.465 1.00 93.75 106 ARG A C 1
ATOM 814 O O . ARG A 1 106 ? -10.939 17.375 14.416 1.00 93.75 106 ARG A O 1
ATOM 821 N N . SER A 1 107 ? -11.387 15.491 15.562 1.00 93.88 107 SER A N 1
ATOM 822 C CA . SER A 1 107 ? -11.753 16.135 16.834 1.00 93.88 107 SER A CA 1
ATOM 823 C C . SER A 1 107 ? -10.575 16.858 17.503 1.00 93.88 107 SER A C 1
ATOM 825 O O . SER A 1 107 ? -10.782 17.840 18.209 1.00 93.88 107 SER A O 1
ATOM 827 N N . GLU A 1 108 ? -9.346 16.428 17.218 1.00 92.44 108 GLU A N 1
ATOM 828 C CA . GLU A 1 108 ? -8.095 17.011 17.720 1.00 92.44 108 GLU A CA 1
ATOM 829 C C . GLU A 1 108 ? -7.615 18.210 16.868 1.00 92.44 108 GLU A C 1
ATOM 831 O O . GLU A 1 108 ? -6.596 18.839 17.163 1.00 92.44 108 GLU A O 1
ATOM 836 N N . GLY A 1 109 ? -8.353 18.560 15.808 1.00 94.00 109 GLY A N 1
ATOM 837 C CA . GLY A 1 109 ? -8.052 19.670 14.905 1.00 94.00 109 GLY A CA 1
ATOM 838 C C . GLY A 1 109 ? -7.126 19.300 13.739 1.00 94.00 109 GLY A C 1
ATOM 839 O O . GLY A 1 109 ? -6.605 18.193 13.633 1.00 94.00 109 GLY A O 1
ATOM 840 N N . VA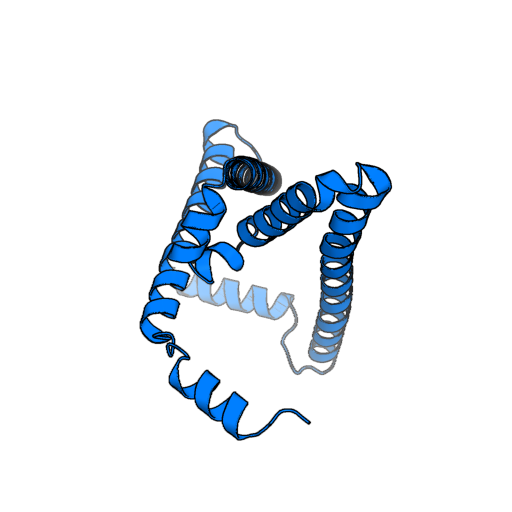L A 1 110 ? -6.922 20.250 12.818 1.00 94.00 110 VAL A N 1
ATOM 841 C CA . VAL A 1 110 ? -6.223 19.998 11.540 1.00 94.00 110 VAL A CA 1
ATOM 842 C C . VAL A 1 110 ? -4.731 19.715 11.731 1.00 94.00 110 VAL A C 1
ATOM 844 O O . VAL A 1 110 ? -4.189 18.814 11.099 1.00 94.00 110 VAL A O 1
ATOM 847 N N . VAL A 1 111 ? -4.057 20.481 12.590 1.00 93.81 111 VAL A N 1
ATOM 848 C CA . VAL A 1 111 ? -2.601 20.367 12.770 1.00 93.81 111 VAL A CA 1
ATOM 849 C C . VAL A 1 111 ? -2.268 19.277 13.784 1.00 93.81 111 VAL A C 1
ATOM 851 O O . VAL A 1 111 ? -1.553 18.335 13.460 1.00 93.81 111 VAL A O 1
ATOM 854 N N . LEU A 1 112 ? -2.810 19.385 15.000 1.00 93.62 112 LEU A N 1
ATOM 855 C CA . LEU A 1 112 ? -2.478 18.468 16.090 1.00 93.62 112 LEU A CA 1
ATOM 856 C C . LEU A 1 112 ? -3.071 17.071 15.872 1.00 93.62 112 LEU A C 1
ATOM 858 O O . LEU A 1 112 ? -2.361 16.099 16.104 1.00 93.62 112 LEU A O 1
ATOM 862 N N . GLY A 1 113 ? -4.295 16.982 15.347 1.00 94.56 113 GLY A N 1
ATOM 863 C CA . GLY A 1 113 ? -4.956 15.725 15.006 1.00 94.56 113 GLY A CA 1
ATOM 864 C C . GLY A 1 113 ? -4.566 15.185 13.637 1.00 94.56 113 GLY A C 1
ATOM 865 O O . GLY A 1 113 ? -3.727 14.288 13.524 1.00 94.56 113 GLY A O 1
ATOM 866 N N . ILE A 1 114 ? -5.180 15.740 12.588 1.00 95.75 114 ILE A N 1
ATOM 867 C CA . ILE A 1 114 ? -5.131 15.183 11.226 1.00 95.75 114 ILE A CA 1
ATOM 868 C C . ILE A 1 114 ? -3.690 15.086 10.713 1.00 95.75 114 ILE A C 1
ATOM 870 O O . ILE A 1 114 ? -3.236 14.002 10.345 1.00 95.75 114 ILE A O 1
ATOM 874 N N . ALA A 1 115 ? -2.952 16.200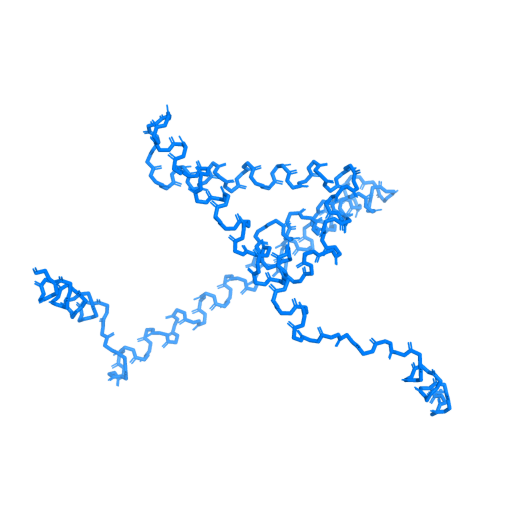 10.698 1.00 94.81 115 ALA A N 1
ATOM 875 C CA . ALA A 1 115 ? -1.611 16.233 10.121 1.00 94.81 115 ALA A CA 1
ATOM 876 C C . ALA A 1 115 ? -0.627 15.339 10.891 1.00 94.81 115 ALA A C 1
ATOM 878 O O . ALA A 1 115 ? 0.087 14.554 10.268 1.00 94.81 115 ALA A O 1
ATOM 879 N N . THR A 1 116 ? -0.619 15.392 12.228 1.00 95.06 116 THR A N 1
ATOM 880 C CA . THR A 1 116 ? 0.269 14.556 13.053 1.00 95.06 116 THR A CA 1
ATOM 881 C C . THR A 1 116 ? 0.005 13.065 12.853 1.00 95.06 116 THR A C 1
ATOM 883 O O . THR A 1 116 ? 0.949 12.292 12.676 1.00 95.06 116 THR A O 1
ATOM 886 N N . ASN A 1 117 ? -1.262 12.640 12.851 1.00 95.06 117 ASN A N 1
ATOM 887 C CA . ASN A 1 117 ? -1.613 11.227 12.702 1.00 95.06 117 ASN A CA 1
ATOM 888 C C . ASN A 1 117 ? -1.322 10.709 11.287 1.00 95.06 117 ASN A C 1
ATOM 890 O O . ASN A 1 117 ? -0.738 9.631 11.141 1.00 95.06 117 ASN A O 1
ATOM 894 N N . LEU A 1 118 ? -1.636 11.495 10.250 1.00 95.50 118 LEU A N 1
ATOM 895 C CA . LEU A 1 118 ? -1.272 11.169 8.869 1.00 95.50 118 LEU A CA 1
ATOM 896 C C . LEU A 1 118 ? 0.246 11.078 8.693 1.00 95.50 118 LEU A C 1
ATOM 898 O O . LEU A 1 118 ? 0.736 10.115 8.104 1.00 95.50 118 LEU A O 1
ATOM 902 N N . PHE A 1 119 ? 0.998 12.038 9.238 1.00 95.06 119 PHE A N 1
ATOM 903 C CA . PHE A 1 119 ? 2.457 12.051 9.152 1.00 95.06 119 PHE A CA 1
ATOM 904 C C . PHE A 1 119 ? 3.082 10.867 9.889 1.00 95.06 119 PHE A C 1
ATOM 906 O O . PHE A 1 119 ? 4.006 10.242 9.377 1.00 95.06 119 PHE A O 1
ATOM 913 N N . LYS A 1 120 ? 2.555 10.499 11.060 1.00 94.31 120 LYS A N 1
ATOM 914 C CA . LYS A 1 120 ? 3.019 9.328 11.811 1.00 94.31 120 LYS A CA 1
ATOM 915 C C . LYS A 1 120 ? 2.789 8.028 11.037 1.00 94.31 120 LYS A C 1
ATOM 917 O O . LYS A 1 120 ? 3.695 7.198 10.972 1.00 94.31 120 LYS A O 1
ATOM 922 N N . LEU A 1 121 ? 1.605 7.851 10.443 1.00 94.00 121 LEU A N 1
ATOM 923 C CA . LEU A 1 121 ? 1.263 6.639 9.695 1.00 94.00 121 LEU A CA 1
ATOM 924 C C . LEU A 1 121 ? 2.046 6.548 8.373 1.00 94.00 121 LEU A C 1
ATOM 926 O O . LEU A 1 121 ? 2.713 5.547 8.119 1.00 94.00 121 LEU A O 1
ATOM 930 N N . ALA A 1 122 ? 2.010 7.602 7.551 1.00 94.19 122 ALA A N 1
ATOM 931 C CA . ALA A 1 122 ? 2.698 7.640 6.260 1.00 94.19 122 ALA A CA 1
ATOM 932 C C . ALA A 1 122 ? 4.224 7.669 6.421 1.00 94.19 122 ALA A C 1
ATOM 934 O O . ALA A 1 122 ? 4.938 6.971 5.703 1.00 94.19 122 ALA A O 1
ATOM 935 N N . GLY A 1 123 ? 4.726 8.433 7.394 1.00 95.75 123 GLY A N 1
ATOM 936 C CA . GLY A 1 123 ? 6.152 8.553 7.681 1.00 95.75 123 GLY A CA 1
ATOM 937 C C . GLY A 1 123 ? 6.777 7.215 8.058 1.00 95.75 123 GLY A C 1
ATOM 938 O O . GLY A 1 123 ? 7.821 6.863 7.515 1.00 95.75 123 GLY A O 1
ATOM 939 N N . ALA A 1 124 ? 6.113 6.419 8.904 1.00 95.25 124 ALA A N 1
ATOM 940 C CA . ALA A 1 124 ? 6.585 5.075 9.235 1.00 95.25 124 ALA A CA 1
ATOM 941 C C . ALA A 1 124 ? 6.723 4.195 7.980 1.00 95.25 124 ALA A C 1
ATOM 943 O O . ALA A 1 124 ? 7.763 3.570 7.777 1.00 95.25 124 ALA A O 1
ATOM 944 N N . VAL A 1 125 ? 5.710 4.190 7.107 1.00 93.31 125 VAL A N 1
ATOM 945 C CA . VAL A 1 125 ? 5.727 3.401 5.864 1.00 93.31 125 VAL A CA 1
ATOM 946 C C . VAL A 1 125 ? 6.868 3.831 4.943 1.00 93.31 125 VAL A C 1
ATOM 948 O O . VAL A 1 125 ? 7.601 2.974 4.454 1.00 93.31 125 VAL A O 1
ATOM 951 N N . ILE A 1 126 ? 7.065 5.137 4.746 1.00 95.00 126 ILE A N 1
ATOM 952 C CA . ILE A 1 126 ? 8.139 5.665 3.893 1.00 95.00 126 ILE A CA 1
ATOM 953 C C . ILE A 1 126 ? 9.515 5.278 4.446 1.00 95.00 126 ILE A C 1
ATOM 955 O O . ILE A 1 126 ? 10.365 4.811 3.690 1.00 95.00 126 ILE A O 1
ATOM 959 N N . VAL A 1 127 ? 9.733 5.411 5.759 1.00 97.00 127 VAL A N 1
ATOM 960 C CA . VAL A 1 127 ? 11.009 5.044 6.392 1.00 97.00 127 VAL A CA 1
ATOM 961 C C . VAL A 1 127 ? 11.308 3.560 6.185 1.00 97.00 127 VAL A C 1
ATOM 963 O O . VAL A 1 127 ? 12.388 3.218 5.705 1.00 97.00 127 VAL A O 1
ATOM 966 N N . PHE A 1 128 ? 10.354 2.671 6.479 1.00 94.94 128 PHE A N 1
ATOM 967 C CA . PHE A 1 128 ? 10.562 1.235 6.281 1.00 94.94 128 PHE A CA 1
ATOM 968 C C . PHE A 1 128 ? 10.734 0.866 4.804 1.00 94.94 128 PHE A C 1
ATOM 970 O O . PHE A 1 128 ? 11.562 0.008 4.495 1.00 94.94 128 PHE A O 1
ATOM 977 N N . ALA A 1 129 ? 10.019 1.519 3.886 1.00 93.81 129 ALA A N 1
ATOM 978 C CA . ALA A 1 129 ? 10.164 1.292 2.451 1.00 93.81 129 ALA A CA 1
ATOM 979 C C . ALA A 1 129 ? 11.569 1.666 1.952 1.00 93.81 129 ALA A C 1
ATOM 981 O O . ALA A 1 129 ? 12.220 0.857 1.298 1.00 93.81 129 ALA A O 1
ATOM 982 N N . VAL A 1 130 ? 12.071 2.852 2.307 1.00 97.06 130 VAL A N 1
ATOM 983 C CA . VAL A 1 130 ? 13.397 3.321 1.871 1.00 97.06 130 VAL A CA 1
ATOM 984 C C . VAL A 1 130 ? 14.515 2.494 2.505 1.00 97.06 130 VAL A C 1
ATOM 986 O O . VAL A 1 130 ? 15.428 2.059 1.806 1.00 97.06 130 VAL A O 1
ATOM 989 N N . VAL A 1 131 ? 14.437 2.223 3.812 1.00 98.00 131 VAL A N 1
ATOM 990 C CA . VAL A 1 131 ? 15.463 1.436 4.516 1.00 98.00 131 VAL A CA 1
ATOM 991 C C . VAL A 1 131 ? 15.501 -0.001 3.999 1.00 98.00 131 VAL A C 1
ATOM 993 O O . VAL A 1 131 ? 16.583 -0.518 3.728 1.00 98.00 131 VAL A O 1
ATOM 996 N N . SER A 1 132 ? 14.346 -0.646 3.810 1.00 95.81 132 SER A N 1
ATOM 997 C CA . SER A 1 132 ? 14.310 -1.999 3.243 1.00 95.81 132 SER A CA 1
ATOM 998 C C . SER A 1 132 ? 14.830 -2.019 1.807 1.00 95.81 132 SER A C 1
ATOM 1000 O O . SER A 1 132 ? 15.682 -2.849 1.499 1.00 95.81 132 SER A O 1
ATOM 1002 N N . ALA A 1 133 ? 14.417 -1.078 0.951 1.00 95.75 133 ALA A N 1
ATOM 1003 C CA . ALA A 1 133 ? 14.935 -0.965 -0.411 1.00 95.75 133 ALA A CA 1
ATOM 1004 C C . ALA A 1 133 ? 16.465 -0.810 -0.437 1.00 95.75 133 ALA A C 1
ATOM 1006 O O . ALA A 1 133 ? 17.130 -1.462 -1.240 1.00 95.75 133 ALA A O 1
ATOM 1007 N N . TYR A 1 134 ? 17.031 -0.016 0.476 1.00 96.62 134 TYR A N 1
ATOM 1008 C CA . TYR A 1 134 ? 18.479 0.134 0.617 1.00 96.62 134 TYR A CA 1
ATOM 1009 C C . TYR A 1 134 ? 19.165 -1.169 1.054 1.00 96.62 134 TYR A C 1
ATOM 1011 O O . TYR A 1 134 ? 20.119 -1.604 0.412 1.00 96.62 134 TYR A O 1
ATOM 1019 N N . VAL A 1 135 ? 18.664 -1.828 2.105 1.00 97.50 135 VAL A N 1
ATOM 1020 C CA . VAL A 1 135 ? 19.244 -3.079 2.630 1.00 97.50 135 VAL A CA 1
ATOM 1021 C C . VAL A 1 135 ? 19.178 -4.200 1.593 1.00 97.50 135 VAL A C 1
ATOM 1023 O O . VAL A 1 135 ? 20.189 -4.847 1.325 1.00 97.50 135 VAL A O 1
ATOM 1026 N N . PHE A 1 136 ? 18.019 -4.419 0.968 1.00 95.06 136 PHE A N 1
ATOM 1027 C CA . PHE A 1 136 ? 17.865 -5.441 -0.069 1.00 95.06 136 PHE A CA 1
ATOM 1028 C C . PHE A 1 136 ? 18.632 -5.087 -1.346 1.00 95.06 136 PHE A C 1
ATOM 1030 O O . PHE A 1 136 ? 19.183 -5.981 -1.988 1.00 95.06 136 PHE A O 1
ATOM 1037 N N . GLY A 1 137 ? 18.721 -3.801 -1.697 1.00 94.44 137 GLY A N 1
ATOM 1038 C CA . GLY A 1 137 ? 19.549 -3.323 -2.802 1.00 94.44 137 GLY A CA 1
ATOM 1039 C C . GLY A 1 137 ? 21.032 -3.627 -2.582 1.00 94.44 137 GLY A C 1
ATOM 1040 O O . GLY A 1 137 ? 21.681 -4.185 -3.467 1.00 94.44 137 GLY A O 1
ATOM 1041 N N . MET A 1 138 ? 21.548 -3.346 -1.382 1.00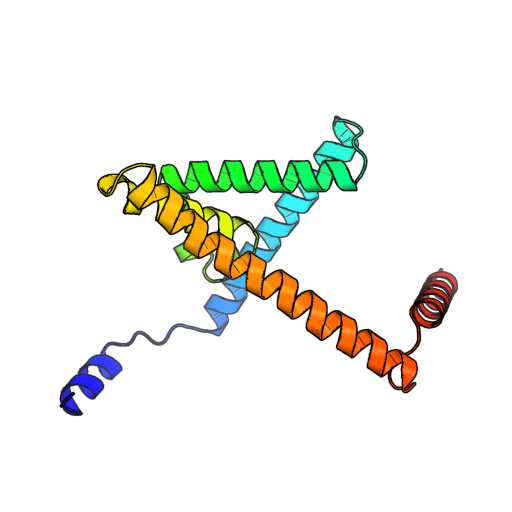 95.06 138 MET A N 1
ATOM 1042 C CA . MET A 1 138 ? 22.929 -3.652 -1.000 1.00 95.06 138 MET A CA 1
ATOM 1043 C C . MET A 1 138 ? 23.185 -5.161 -0.939 1.00 95.06 138 MET A C 1
ATOM 1045 O O . MET A 1 138 ? 24.196 -5.632 -1.452 1.00 95.06 138 MET A O 1
ATOM 1049 N N . LEU A 1 139 ? 22.258 -5.932 -0.365 1.00 94.62 139 LEU A N 1
ATOM 1050 C CA . LEU A 1 139 ? 22.356 -7.390 -0.324 1.00 94.62 139 LEU A CA 1
ATOM 1051 C C . LEU A 1 139 ? 22.411 -7.980 -1.738 1.00 94.62 139 LEU A C 1
ATOM 1053 O O . LEU A 1 139 ? 23.268 -8.811 -2.023 1.00 94.62 139 LEU A O 1
ATOM 1057 N N . ARG A 1 140 ? 21.536 -7.521 -2.642 1.00 89.69 140 ARG A N 1
ATOM 1058 C CA . ARG A 1 140 ? 21.545 -7.940 -4.049 1.00 89.69 140 ARG A CA 1
ATOM 1059 C C . ARG A 1 140 ? 22.878 -7.611 -4.718 1.00 89.69 140 ARG A C 1
ATOM 1061 O O . ARG A 1 140 ? 23.405 -8.458 -5.426 1.00 89.69 140 ARG A O 1
ATOM 1068 N N . TYR A 1 141 ? 23.413 -6.413 -4.491 1.00 90.94 141 TYR A N 1
ATOM 1069 C CA . TYR A 1 141 ? 24.712 -6.011 -5.029 1.00 90.94 141 TYR A CA 1
ATOM 1070 C C . TYR A 1 141 ? 25.842 -6.934 -4.543 1.00 90.94 141 TYR A C 1
ATOM 1072 O O . TYR A 1 141 ? 26.592 -7.464 -5.356 1.00 90.94 141 TYR A O 1
ATOM 1080 N N . ALA A 1 142 ? 25.909 -7.211 -3.238 1.00 93.12 142 ALA A N 1
ATOM 1081 C CA . ALA A 1 142 ? 26.925 -8.092 -2.664 1.00 93.12 142 ALA A CA 1
ATOM 1082 C C . ALA A 1 142 ?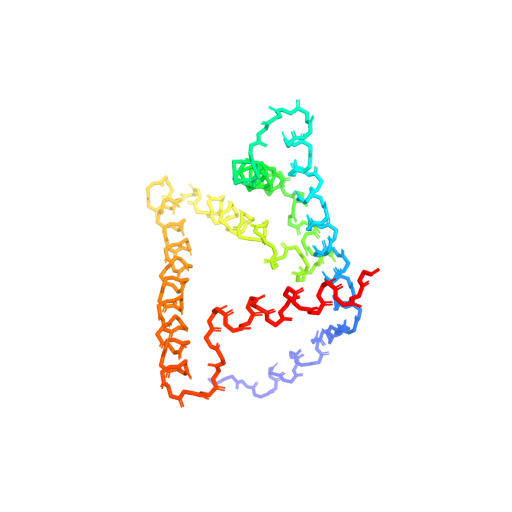 26.826 -9.541 -3.177 1.00 93.12 142 ALA A C 1
ATOM 1084 O O . ALA A 1 142 ? 27.844 -10.176 -3.434 1.00 93.12 142 ALA A O 1
ATOM 1085 N N . LEU A 1 143 ? 25.611 -10.072 -3.352 1.00 92.19 143 LEU A N 1
ATOM 1086 C CA . LEU A 1 143 ? 25.401 -11.431 -3.867 1.00 92.19 143 LEU A CA 1
ATOM 1087 C C . LEU A 1 143 ? 25.801 -11.585 -5.341 1.00 92.19 143 LEU A C 1
ATOM 1089 O O . LEU A 1 143 ? 26.234 -12.670 -5.729 1.00 92.19 143 LEU A O 1
ATOM 1093 N N . ILE A 1 144 ? 25.659 -10.522 -6.139 1.00 90.19 144 ILE A N 1
ATOM 1094 C CA . ILE A 1 144 ? 26.140 -10.490 -7.528 1.00 90.19 144 ILE A CA 1
ATOM 1095 C C . ILE A 1 144 ? 27.671 -10.502 -7.546 1.00 90.19 144 ILE A C 1
ATOM 1097 O O . ILE A 1 144 ? 28.259 -11.323 -8.241 1.00 90.19 144 ILE A O 1
ATOM 1101 N N . GLU A 1 145 ? 28.315 -9.659 -6.734 1.00 89.25 145 GLU A N 1
ATOM 1102 C CA . GLU A 1 145 ? 29.783 -9.583 -6.667 1.00 89.25 145 GLU A CA 1
ATOM 1103 C C . GLU A 1 145 ? 30.420 -10.895 -6.172 1.00 89.25 145 GLU A C 1
ATOM 1105 O O . GLU A 1 145 ? 31.474 -11.309 -6.644 1.00 89.25 145 GLU A O 1
ATOM 1110 N N . LEU A 1 146 ? 29.755 -11.599 -5.250 1.00 89.88 146 LEU A N 1
ATOM 1111 C CA . LEU A 1 146 ? 30.189 -12.910 -4.751 1.00 89.88 146 LEU A CA 1
ATOM 1112 C C . LEU A 1 146 ? 29.891 -14.073 -5.717 1.00 89.88 146 LEU A C 1
ATOM 1114 O O . LEU A 1 146 ? 30.190 -15.221 -5.388 1.00 89.88 146 LEU A O 1
ATOM 1118 N N . GLY A 1 147 ? 29.280 -13.812 -6.878 1.00 86.19 147 GLY A N 1
ATOM 1119 C CA . GLY A 1 147 ? 28.964 -14.829 -7.887 1.00 86.19 147 GLY A CA 1
ATOM 1120 C C . GLY A 1 147 ? 27.856 -15.811 -7.485 1.00 86.19 147 GLY A C 1
ATOM 1121 O O . GLY A 1 147 ? 27.731 -16.875 -8.085 1.00 86.19 147 GLY A O 1
ATOM 1122 N N . VAL A 1 148 ? 27.051 -15.485 -6.466 1.00 87.50 148 VAL A N 1
ATOM 1123 C CA . VAL A 1 148 ? 25.944 -16.339 -5.993 1.00 87.50 148 VAL A CA 1
ATOM 1124 C C . VAL A 1 148 ? 24.707 -16.184 -6.880 1.00 87.50 148 VAL A C 1
ATOM 1126 O O . VAL A 1 148 ? 23.950 -17.136 -7.065 1.00 87.50 148 VAL A O 1
ATOM 1129 N N . ILE A 1 149 ? 24.482 -14.980 -7.417 1.00 83.44 149 ILE A N 1
ATOM 1130 C CA . ILE A 1 149 ? 23.348 -14.649 -8.288 1.00 83.44 149 ILE A CA 1
ATOM 1131 C C . ILE A 1 149 ? 23.895 -14.050 -9.591 1.00 83.44 149 ILE A C 1
ATOM 1133 O O . ILE A 1 149 ? 24.730 -13.148 -9.511 1.00 83.44 149 ILE A O 1
ATOM 1137 N N . PRO A 1 150 ? 23.421 -14.493 -10.773 1.00 77.50 150 PRO A N 1
ATOM 1138 C CA . PRO A 1 150 ? 23.860 -13.938 -12.048 1.00 77.50 150 PRO A CA 1
ATOM 1139 C C . PRO A 1 150 ? 23.562 -12.440 -12.144 1.00 77.50 150 PRO A C 1
ATOM 1141 O O . PRO A 1 150 ? 22.550 -11.939 -11.633 1.00 77.50 150 PRO A O 1
ATOM 1144 N N . GLY A 1 151 ? 24.453 -11.718 -12.822 1.00 75.00 151 GLY A N 1
ATOM 1145 C CA . GLY A 1 151 ? 24.297 -10.288 -13.052 1.00 75.00 151 GLY A CA 1
ATOM 1146 C C . GLY A 1 151 ? 23.022 -9.976 -13.854 1.00 75.00 151 GLY A C 1
ATOM 1147 O O . GLY A 1 151 ? 22.502 -10.830 -14.577 1.00 75.00 151 GLY A O 1
ATOM 1148 N N . PRO A 1 152 ? 22.489 -8.744 -13.765 1.00 69.88 152 PRO A N 1
ATOM 1149 C CA . PRO A 1 152 ? 21.287 -8.357 -14.506 1.00 69.88 152 PRO A CA 1
ATOM 1150 C C . PRO A 1 152 ? 21.409 -8.577 -16.025 1.00 69.88 152 PRO A C 1
ATOM 1152 O O . PRO A 1 152 ? 20.415 -8.918 -16.665 1.00 69.88 152 PRO A O 1
ATOM 1155 N N . GLU A 1 153 ? 22.604 -8.448 -16.604 1.00 69.56 153 GLU A N 1
ATOM 1156 C CA . GLU A 1 153 ? 22.831 -8.680 -18.037 1.00 69.56 153 GLU A CA 1
ATOM 1157 C C . GLU A 1 153 ? 22.701 -10.162 -18.433 1.00 69.56 153 GLU A C 1
ATOM 1159 O O . GLU A 1 153 ? 22.043 -10.476 -19.426 1.00 69.56 153 GLU A O 1
ATOM 1164 N N . GLU A 1 154 ? 23.213 -11.085 -17.614 1.00 66.75 154 GLU A N 1
ATOM 1165 C CA . GLU A 1 154 ? 23.076 -12.534 -17.827 1.00 66.75 154 GLU A CA 1
ATOM 1166 C C . GLU A 1 154 ? 21.621 -12.998 -17.729 1.00 66.75 154 GLU A C 1
ATOM 1168 O O . GLU A 1 154 ? 21.156 -13.790 -18.552 1.00 66.75 154 GLU A O 1
ATOM 1173 N N . ILE A 1 155 ? 20.868 -12.478 -16.755 1.00 67.19 155 ILE A N 1
ATOM 1174 C CA . ILE A 1 155 ? 19.450 -12.818 -16.576 1.00 67.19 155 ILE A CA 1
ATOM 1175 C C . ILE A 1 155 ? 18.636 -12.356 -17.790 1.00 67.19 155 ILE A C 1
ATOM 1177 O O . ILE A 1 155 ? 17.788 -13.097 -18.288 1.00 67.19 155 ILE A O 1
ATOM 1181 N N . THR A 1 156 ? 18.913 -11.151 -18.293 1.00 66.31 156 THR A N 1
ATOM 1182 C CA . THR A 1 156 ? 18.196 -10.585 -19.442 1.00 66.31 156 THR A CA 1
ATOM 1183 C C . THR A 1 156 ? 18.527 -11.349 -20.725 1.00 66.31 156 THR A C 1
ATOM 1185 O O . THR A 1 156 ? 17.617 -11.698 -21.475 1.00 66.31 156 THR A O 1
ATOM 1188 N N . GLY A 1 157 ? 19.800 -11.701 -20.944 1.00 66.19 157 GLY A N 1
ATOM 1189 C CA . GLY A 1 157 ? 20.219 -12.544 -22.067 1.00 66.19 157 GLY A CA 1
ATOM 1190 C C . GLY A 1 157 ? 19.590 -13.940 -22.028 1.00 66.19 157 GLY A C 1
ATOM 1191 O O . GLY A 1 157 ? 19.082 -14.419 -23.040 1.00 66.19 157 GLY A O 1
ATOM 1192 N N . THR A 1 158 ? 19.530 -14.559 -20.846 1.00 65.38 158 THR A N 1
ATOM 1193 C CA . THR A 1 158 ? 18.920 -15.884 -20.656 1.00 65.38 158 THR A CA 1
ATOM 1194 C C . THR A 1 158 ? 17.405 -15.840 -20.870 1.00 65.38 158 THR A C 1
ATOM 1196 O O . THR A 1 158 ? 16.849 -16.703 -21.545 1.00 65.38 158 THR A O 1
ATOM 1199 N N . LEU A 1 159 ? 16.722 -14.809 -20.367 1.00 62.66 159 LEU A N 1
ATOM 1200 C CA . LEU A 1 159 ? 15.286 -14.619 -20.585 1.00 62.66 159 LEU A CA 1
ATOM 1201 C C . LEU A 1 159 ? 14.956 -14.366 -22.058 1.00 62.66 159 LEU A C 1
ATOM 1203 O O . LEU A 1 159 ? 14.019 -14.967 -22.574 1.00 62.66 159 LEU A O 1
ATOM 1207 N N . ILE A 1 160 ? 15.730 -13.526 -22.751 1.00 70.69 160 ILE A N 1
ATOM 1208 C CA . ILE A 1 160 ? 15.553 -13.275 -24.189 1.00 70.69 160 ILE A CA 1
ATOM 1209 C C . ILE A 1 160 ? 15.811 -14.553 -24.996 1.00 70.69 160 ILE A C 1
ATOM 1211 O O . ILE A 1 160 ? 15.059 -14.846 -25.924 1.00 70.69 160 ILE A O 1
ATOM 1215 N N . TYR A 1 161 ? 16.826 -15.340 -24.628 1.00 71.94 161 TYR A N 1
ATOM 1216 C CA . TYR A 1 161 ? 17.099 -16.637 -25.246 1.00 71.94 161 TYR A CA 1
ATOM 1217 C C . TYR A 1 161 ? 15.911 -17.598 -25.097 1.00 71.94 161 TYR A C 1
ATOM 1219 O O . TYR A 1 161 ? 15.444 -18.154 -26.088 1.00 71.94 161 TYR A O 1
ATOM 1227 N N . TRP A 1 162 ? 15.358 -17.734 -23.888 1.00 72.81 162 TRP A N 1
ATOM 1228 C CA . TRP A 1 162 ? 14.163 -18.548 -23.650 1.00 72.81 162 TRP A CA 1
ATOM 1229 C C . TRP A 1 162 ? 12.936 -18.024 -24.407 1.00 72.81 162 TRP A C 1
ATOM 1231 O O . TRP A 1 162 ? 12.217 -18.811 -25.013 1.00 72.81 162 TRP A O 1
ATOM 1241 N N . ILE A 1 163 ? 12.712 -16.709 -24.443 1.00 73.44 163 ILE A N 1
ATOM 1242 C CA . ILE A 1 163 ? 11.591 -16.102 -25.179 1.00 73.44 163 ILE A CA 1
ATOM 1243 C C . ILE A 1 163 ? 11.711 -16.345 -26.692 1.00 73.44 163 ILE A C 1
ATOM 1245 O O . ILE A 1 163 ? 10.707 -16.619 -27.344 1.00 73.44 163 ILE A O 1
ATOM 1249 N N . ASN A 1 164 ? 12.919 -16.264 -27.255 1.00 70.94 164 ASN A N 1
ATOM 1250 C CA . ASN A 1 164 ? 13.149 -16.488 -28.685 1.00 70.94 164 ASN A CA 1
ATOM 1251 C C . ASN A 1 164 ? 13.131 -17.970 -29.077 1.00 70.94 164 ASN A C 1
ATOM 1253 O O . ASN A 1 164 ? 12.813 -18.270 -30.219 1.00 70.94 164 ASN A O 1
ATOM 1257 N N . HIS A 1 165 ? 13.461 -18.884 -28.163 1.00 72.12 165 HIS A N 1
ATOM 1258 C CA . HIS A 1 165 ? 13.415 -20.327 -28.419 1.00 72.12 165 HIS A CA 1
ATOM 1259 C C . HIS A 1 165 ? 12.001 -20.923 -28.285 1.00 72.12 165 HIS A C 1
ATOM 1261 O O . HIS A 1 165 ? 11.735 -22.000 -28.806 1.00 72.12 165 HIS A O 1
ATOM 1267 N N . TRP A 1 166 ? 11.096 -20.230 -27.586 1.00 50.72 166 TRP A N 1
ATOM 1268 C CA . TRP A 1 166 ? 9.677 -20.592 -27.457 1.00 50.72 166 TRP A CA 1
ATOM 1269 C C . TRP A 1 166 ? 8.757 -19.883 -28.471 1.00 50.72 166 TRP A C 1
ATOM 1271 O O . TRP A 1 166 ? 7.534 -19.998 -28.370 1.00 50.72 166 TRP A O 1
ATOM 1281 N N . LYS A 1 167 ? 9.333 -19.155 -29.433 1.00 47.06 167 LYS A N 1
ATOM 1282 C CA . LYS A 1 167 ? 8.659 -18.702 -30.657 1.00 47.06 167 LYS A CA 1
ATOM 1283 C C . LYS A 1 167 ? 8.912 -19.688 -31.787 1.00 47.06 167 LYS A C 1
ATOM 1285 O O . LYS A 1 167 ? 7.964 -19.886 -32.575 1.00 47.06 167 LYS A O 1
#

Foldseek 3Di:
DPDVVNVVVVVVPPPPDPPVVLVVLLVVLLVVVVVVLVVQLVCCCPVVVDDSVVSNVVSLVVLLVVLLVCLVVVNNVVVCVRSPVNCCVDVSVVSNVLSVQQVVQPVVPDVRGNVVSSCVSVVVVVVCVVVVCVVVVVVVVVCCVVVNDPDPVVVVVVVVVVVVVVD

Sequence (167 aa):
MKTQKYDQILKKHELKPNYFKNMLTSFFFGGLICTLGQALIALYIHKFGFVKEDASLLMLVTVILATSILTGLGVYDNFGQIAKAGSFVPITGFANSLTSAALESRSEGVVLGIATNLFKLAGAVIVFAVVSAYVFGMLRYALIELGVIPGPEEITGTLIYWINHWK

Secondary structure (DSSP, 8-state):
---HHHHHHHHHH-----HHHHHHHHHHHHHHHHHHHHHHHHHHHHHH---HHHHHHHHHHHHHHHHHHHHHTTHHHHHHHHHTHHHHSSHHHHHHHHHHHHHHGGGG-IIIIIIHHHHHHHHHHHHHHHHHHHHHHHHHHHHHHTTSS--HHHHHHHHHHHHHHT-

pLDDT: mean 87.58, std 11.05, range [47.06, 98.0]

Radius of gyration: 22.22 Å; chains: 1; bounding box: 49×42×68 Å